Protein AF-A0A7W1ZYL9-F1 (afdb_monomer)

Foldseek 3Di:
DDPVCVVCVVVVHHDDDDALDDPVLVVQCPPPDDPVSNVVSNVVSVVVLLVVLQVLLVDQEAEAEQANDPDDDNPSVVSSCVRNVHHYDYHYPDDPPDDDPD

Secondary structure (DSSP, 8-state):
--TTHHHHHTTT-------SS-HHHHHHHHS---HHHHHHHHHHHHHHHHHHHHHGGG-S-EEEES-SSSSSSSHHHHHIIIII---EEEE--S-TTS----

Radius of gyration: 15.66 Å; Cα contacts (8 Å, |Δi|>4): 80; chains: 1; bounding box: 39×32×37 Å

Sequence (102 aa):
MIQFVEPLAQKGINLEVSPFLESRQFSLLYKNKSLFQKAFGIWKPLLHRFSESFEMRKYDLLLVQREAMFFGPAFFERLFQQIGKTPLILDLDDATYISYVS

Mean predicted aligned error: 6.35 Å

Nearest PDB structures (foldseek):
  6acs-assembly1_A  TM=4.046E-01  e=1.958E-01  Acinetobacter baumannii
  3ura-assembly1_A  TM=5.412E-01  e=2.314E+00  Brevundimonas diminuta
  3urq-assembly1_A  TM=5.340E-01  e=2.032E+00  Brevundimonas diminuta
  3urb-assembly1_A  TM=4.866E-01  e=3.001E+00  Brevundimonas diminuta
  1pta-assembly1_A-2  TM=3.965E-01  e=8.488E+00  Brevundimonas diminuta

Structure (mmCIF, N/CA/C/O backbone):
data_AF-A0A7W1ZYL9-F1
#
_entry.id   AF-A0A7W1ZYL9-F1
#
loop_
_atom_site.group_PDB
_atom_site.id
_atom_site.type_symbol
_atom_site.label_atom_id
_atom_site.label_alt_id
_atom_site.label_comp_id
_atom_site.label_asym_id
_atom_site.label_entity_id
_atom_site.label_seq_id
_atom_site.pdbx_PDB_ins_code
_atom_site.Cartn_x
_atom_site.Cartn_y
_atom_site.Cartn_z
_atom_site.occupancy
_atom_site.B_iso_or_equiv
_atom_site.auth_seq_id
_atom_site.auth_comp_id
_atom_site.auth_asym_id
_atom_site.auth_atom_id
_atom_site.pdbx_PDB_model_num
ATOM 1 N N . MET A 1 1 ? -11.480 -10.258 -11.451 1.00 55.09 1 MET A N 1
ATOM 2 C CA . MET A 1 1 ? -12.127 -9.744 -10.224 1.00 55.09 1 MET A CA 1
ATOM 3 C C . MET A 1 1 ? -11.186 -10.035 -9.065 1.00 55.09 1 MET A C 1
ATOM 5 O O . MET A 1 1 ? -10.505 -11.051 -9.135 1.00 55.09 1 MET A O 1
ATOM 9 N N . ILE A 1 2 ? -11.074 -9.157 -8.069 1.00 79.56 2 ILE A N 1
ATOM 10 C CA . ILE A 1 2 ? -10.169 -9.383 -6.930 1.00 79.56 2 ILE A CA 1
ATOM 11 C C . ILE A 1 2 ? -10.871 -10.292 -5.927 1.00 79.56 2 ILE A C 1
ATOM 13 O O . ILE A 1 2 ? -11.981 -9.986 -5.499 1.00 79.56 2 ILE A O 1
ATOM 17 N N . GLN A 1 3 ? -10.222 -11.403 -5.574 1.00 86.25 3 GLN A N 1
ATOM 18 C CA . GLN A 1 3 ? -10.815 -12.519 -4.828 1.00 86.25 3 GLN A CA 1
ATOM 19 C C . GLN A 1 3 ? -11.463 -12.109 -3.497 1.00 86.25 3 GLN A C 1
ATOM 21 O O . GLN A 1 3 ? -12.448 -12.713 -3.087 1.00 86.25 3 GLN A O 1
ATOM 26 N N . PHE A 1 4 ? -10.938 -11.081 -2.828 1.00 88.50 4 PHE A N 1
ATOM 27 C CA . PHE A 1 4 ? -11.387 -10.678 -1.494 1.00 88.50 4 PHE A CA 1
ATOM 28 C C . PHE A 1 4 ? -12.579 -9.718 -1.471 1.00 88.50 4 PHE A C 1
ATOM 30 O O . PHE A 1 4 ? -13.171 -9.545 -0.411 1.00 88.50 4 PHE A O 1
ATOM 37 N N . VAL A 1 5 ? -12.964 -9.117 -2.602 1.00 91.50 5 VAL A N 1
ATOM 38 C CA . VAL A 1 5 ? -14.003 -8.072 -2.616 1.00 91.50 5 VAL A CA 1
ATOM 39 C C . VAL A 1 5 ? -15.351 -8.621 -2.142 1.00 91.50 5 VAL A C 1
ATOM 41 O O . VAL A 1 5 ? -15.910 -8.111 -1.174 1.00 91.50 5 VAL A O 1
ATOM 44 N N . GLU A 1 6 ? -15.860 -9.685 -2.770 1.00 93.56 6 GLU A N 1
ATOM 45 C CA . GLU A 1 6 ? -17.166 -10.248 -2.396 1.00 93.56 6 GLU A CA 1
ATOM 46 C C . GLU A 1 6 ? -17.176 -10.898 -1.001 1.00 93.56 6 GLU A C 1
ATOM 48 O O . GLU A 1 6 ? -18.077 -10.585 -0.220 1.00 93.56 6 GLU A O 1
ATOM 53 N N . PRO A 1 7 ? -16.196 -11.746 -0.618 1.00 94.75 7 PRO A N 1
ATOM 54 C CA . PRO A 1 7 ? -16.204 -12.377 0.701 1.00 94.75 7 PRO A CA 1
ATOM 55 C C . PRO A 1 7 ? -16.113 -11.386 1.868 1.00 94.75 7 PRO A C 1
ATOM 57 O O . PRO A 1 7 ? -16.659 -11.652 2.939 1.00 94.75 7 PRO A O 1
ATOM 60 N N . LEU A 1 8 ? -15.420 -10.255 1.688 1.00 94.38 8 LEU A N 1
ATOM 61 C CA . LEU A 1 8 ? -15.338 -9.202 2.704 1.00 94.38 8 LEU A CA 1
ATOM 62 C C . LEU A 1 8 ? -16.617 -8.364 2.750 1.00 94.38 8 LEU A C 1
ATOM 64 O O . LEU A 1 8 ? -17.132 -8.114 3.840 1.00 94.38 8 LEU A O 1
ATOM 68 N N . ALA A 1 9 ? -17.189 -8.028 1.592 1.00 95.50 9 ALA A N 1
ATOM 69 C CA . ALA A 1 9 ? -18.461 -7.314 1.524 1.00 95.50 9 ALA A CA 1
ATOM 70 C C . ALA A 1 9 ? -19.599 -8.094 2.208 1.00 95.50 9 ALA A C 1
ATOM 72 O O . ALA A 1 9 ? -20.375 -7.514 2.964 1.00 95.50 9 ALA A O 1
ATOM 73 N N . GLN A 1 10 ? -19.653 -9.423 2.041 1.00 97.00 10 GLN A N 1
ATOM 74 C CA . GLN A 1 10 ? -20.615 -10.295 2.739 1.00 97.00 10 GLN A CA 1
ATOM 75 C C . GLN A 1 10 ? -20.478 -10.256 4.270 1.00 97.00 10 GLN A C 1
ATOM 77 O O . GLN A 1 10 ? -21.426 -10.572 4.986 1.00 97.00 10 GLN A O 1
ATOM 82 N N . LYS A 1 11 ? -19.309 -9.855 4.779 1.00 97.06 11 LYS A N 1
ATOM 83 C CA . LYS A 1 11 ? -19.028 -9.666 6.208 1.00 97.06 11 LYS A CA 1
ATOM 84 C C . LYS A 1 11 ? -19.177 -8.208 6.660 1.00 97.06 11 LYS A C 1
ATOM 86 O O . LYS A 1 11 ? -18.828 -7.896 7.794 1.00 97.06 11 LYS A O 1
ATOM 91 N N . GLY A 1 12 ? -19.672 -7.320 5.795 1.00 97.00 12 GLY A N 1
ATOM 92 C CA . GLY A 1 12 ? -19.821 -5.892 6.084 1.00 97.00 12 GLY A CA 1
ATOM 93 C C . GLY A 1 12 ? -18.510 -5.101 6.047 1.00 97.00 12 GLY A C 1
ATOM 94 O O . GLY A 1 12 ? -18.458 -3.995 6.577 1.00 97.00 12 GLY A O 1
ATOM 95 N N . ILE A 1 13 ? -17.451 -5.652 5.445 1.00 95.94 13 ILE A N 1
ATOM 96 C CA . ILE A 1 13 ? -16.159 -4.978 5.284 1.00 95.94 13 ILE A CA 1
ATOM 97 C C . ILE A 1 13 ? -16.102 -4.357 3.888 1.00 95.94 13 ILE A C 1
ATOM 99 O O . ILE A 1 13 ? -16.149 -5.060 2.877 1.00 95.94 13 ILE A O 1
ATOM 103 N N . ASN A 1 14 ? -15.958 -3.034 3.837 1.00 95.25 14 ASN A N 1
ATOM 104 C CA . ASN A 1 14 ? -15.773 -2.299 2.590 1.00 95.25 14 ASN A CA 1
ATOM 105 C C . ASN A 1 14 ? -14.301 -2.353 2.171 1.00 95.25 14 ASN A C 1
ATOM 107 O O . ASN A 1 14 ? -13.430 -1.900 2.911 1.00 95.25 14 ASN A O 1
ATOM 111 N N . LEU A 1 15 ? -14.028 -2.892 0.982 1.00 94.44 15 LEU A N 1
ATOM 112 C CA . LEU A 1 15 ? -12.680 -2.972 0.425 1.00 94.44 15 LEU A CA 1
ATOM 113 C C . LEU A 1 15 ? -12.531 -1.998 -0.748 1.00 94.44 15 LEU A C 1
ATOM 115 O O . LEU A 1 15 ? -13.151 -2.191 -1.795 1.00 94.44 15 LEU A O 1
ATOM 119 N N . GLU A 1 16 ? -11.664 -0.997 -0.595 1.00 93.94 16 GLU A N 1
ATOM 120 C CA . GLU A 1 16 ? -11.191 -0.164 -1.704 1.00 93.94 16 GLU A CA 1
ATOM 121 C C . GLU A 1 16 ? -9.849 -0.699 -2.212 1.00 93.94 16 GLU A C 1
ATOM 123 O O . GLU A 1 16 ? -8.925 -0.952 -1.440 1.00 93.94 16 GLU A O 1
ATOM 128 N N . V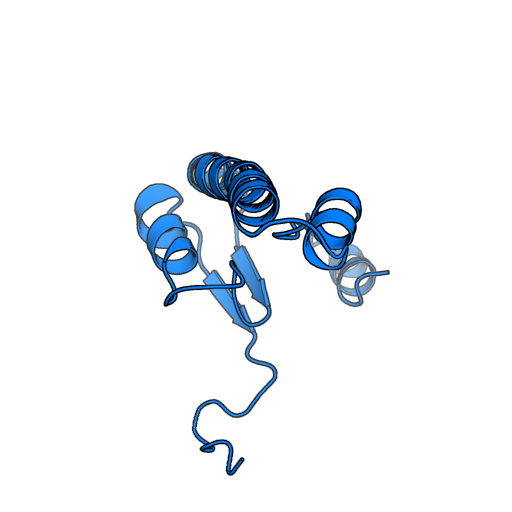AL A 1 17 ? -9.749 -0.905 -3.525 1.00 92.38 17 VAL A N 1
ATOM 129 C CA . VAL A 1 17 ? -8.549 -1.460 -4.153 1.00 92.38 17 VAL A CA 1
ATOM 130 C C . VAL A 1 17 ? -7.768 -0.344 -4.824 1.00 92.38 17 VAL A C 1
ATOM 132 O O . VAL A 1 17 ? -8.267 0.292 -5.750 1.00 92.38 17 VAL A O 1
ATOM 135 N N . SER A 1 18 ? -6.500 -0.212 -4.438 1.00 91.62 18 SER A N 1
ATOM 136 C CA . SER A 1 18 ? -5.563 0.719 -5.062 1.00 91.62 18 SER A CA 1
ATOM 137 C C . SER A 1 18 ? -4.314 0.015 -5.625 1.00 91.62 18 SER A C 1
ATOM 139 O O . SER A 1 18 ? -3.331 -0.215 -4.901 1.00 91.62 18 SER A O 1
ATOM 141 N N . PRO A 1 19 ? -4.315 -0.355 -6.922 1.00 89.62 19 PRO A N 1
ATOM 142 C CA . PRO A 1 19 ? -3.151 -0.951 -7.566 1.00 89.62 19 PRO A CA 1
ATOM 143 C C . PRO A 1 19 ? -2.052 0.093 -7.799 1.00 89.62 19 PRO A C 1
ATOM 145 O O . PRO A 1 19 ? -2.332 1.248 -8.103 1.00 89.62 19 PRO A O 1
ATOM 148 N N . PHE A 1 20 ? -0.783 -0.320 -7.718 1.00 88.19 20 PHE A N 1
ATOM 149 C CA . PHE A 1 20 ? 0.330 0.609 -7.960 1.00 88.19 20 PHE A CA 1
ATOM 150 C C . PHE A 1 20 ? 0.400 1.033 -9.432 1.00 88.19 20 PHE A C 1
ATOM 152 O O . PHE A 1 20 ? 0.630 2.196 -9.736 1.00 88.19 20 PHE A O 1
ATOM 159 N N . LEU A 1 21 ? 0.177 0.096 -10.358 1.00 85.19 21 LEU A N 1
ATOM 160 C CA . LEU A 1 21 ? 0.024 0.397 -11.778 1.00 85.19 21 LEU A CA 1
ATOM 161 C C . LEU A 1 21 ? -1.410 0.129 -12.20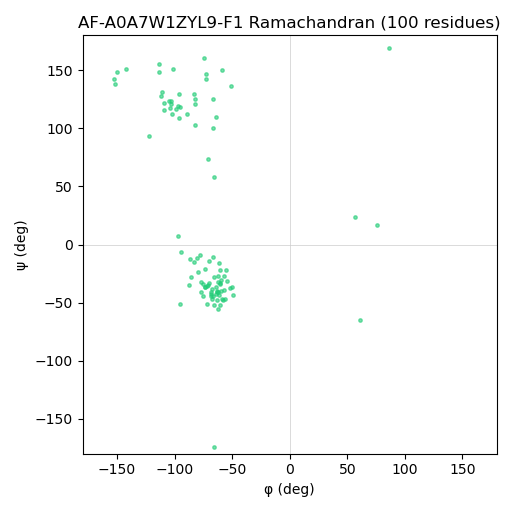7 1.00 85.19 21 LEU A C 1
ATOM 163 O O . LEU A 1 21 ? -1.909 -0.987 -12.075 1.00 85.19 21 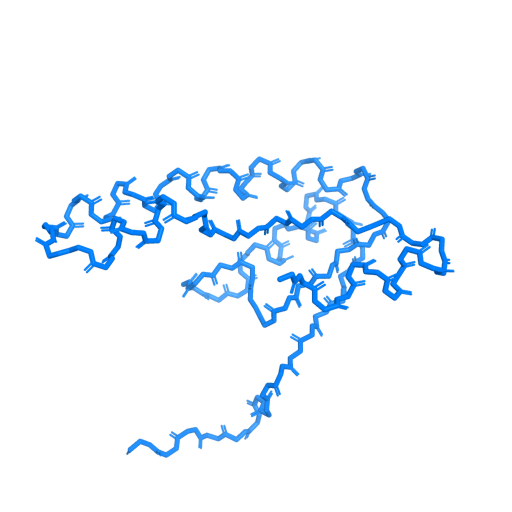LEU A O 1
ATOM 167 N N . GLU A 1 22 ? -2.035 1.113 -12.836 1.00 80.12 22 GLU A N 1
ATOM 168 C CA . GLU A 1 22 ? -3.225 0.878 -13.637 1.00 80.12 22 GLU A CA 1
ATOM 169 C C . GLU A 1 22 ? -2.833 0.198 -14.959 1.00 80.12 22 GLU A C 1
ATOM 171 O O . GLU A 1 22 ? -1.702 0.299 -15.454 1.00 80.12 22 GLU A O 1
ATOM 176 N N . SER A 1 23 ? -3.818 -0.426 -15.605 1.00 76.94 23 SER A N 1
ATOM 177 C CA . SER A 1 23 ? -3.673 -1.111 -16.898 1.00 76.94 23 SER A CA 1
ATOM 178 C C . SER A 1 23 ? -2.977 -0.258 -17.970 1.00 76.94 23 SER A C 1
ATOM 180 O O . SER A 1 23 ? -2.152 -0.756 -18.743 1.00 76.94 23 SER A O 1
ATOM 182 N N . ARG A 1 24 ? -3.241 1.056 -17.991 1.00 75.75 24 ARG A N 1
ATOM 183 C CA . ARG A 1 24 ? -2.592 1.990 -18.918 1.00 75.75 24 ARG A CA 1
ATOM 184 C C . ARG A 1 24 ? -1.096 2.133 -18.631 1.00 75.75 24 ARG A C 1
ATOM 186 O O . ARG A 1 24 ? -0.315 2.098 -19.582 1.00 75.75 24 ARG A O 1
ATOM 193 N N . GLN A 1 25 ? -0.681 2.274 -17.370 1.00 74.50 25 GLN A N 1
ATOM 194 C CA . GLN A 1 25 ? 0.744 2.400 -17.031 1.00 74.50 25 GLN A CA 1
ATOM 195 C C . GLN A 1 25 ? 1.484 1.072 -17.206 1.00 74.50 25 GLN A C 1
ATOM 197 O O . GLN A 1 25 ? 2.599 1.062 -17.727 1.00 74.50 25 GLN A O 1
ATOM 202 N N . PHE A 1 26 ? 0.826 -0.047 -16.902 1.00 75.06 26 PHE A N 1
ATOM 203 C CA . PHE A 1 26 ? 1.350 -1.381 -17.182 1.00 75.06 26 PHE A CA 1
ATOM 204 C C . PHE A 1 26 ? 1.679 -1.556 -18.674 1.00 75.06 26 PHE A C 1
ATOM 206 O O . PHE A 1 26 ? 2.791 -1.937 -19.039 1.00 75.06 26 PHE A O 1
ATOM 213 N N . SER A 1 27 ? 0.767 -1.148 -19.565 1.00 74.94 27 SER A N 1
ATOM 214 C CA . SER A 1 27 ? 0.996 -1.220 -21.017 1.00 74.94 27 SER A CA 1
ATOM 215 C C . SER A 1 27 ? 2.172 -0.359 -21.507 1.00 74.94 27 SER A C 1
ATOM 217 O O . SER A 1 27 ? 2.790 -0.672 -22.525 1.00 74.94 27 SER A O 1
ATOM 219 N N . LEU A 1 28 ? 2.502 0.728 -20.798 1.00 72.56 28 LEU A N 1
ATOM 220 C CA . LEU A 1 28 ? 3.628 1.601 -21.139 1.00 72.56 28 LEU A CA 1
ATOM 221 C C . LEU A 1 28 ? 4.973 0.988 -20.742 1.00 72.56 28 LEU A C 1
ATOM 223 O O . LEU A 1 28 ? 5.956 1.210 -21.448 1.00 72.56 28 LEU A O 1
ATOM 227 N N . LEU A 1 29 ? 5.011 0.203 -19.663 1.00 69.94 29 LEU A N 1
ATOM 228 C CA . LEU A 1 29 ? 6.224 -0.466 -19.188 1.00 69.94 29 LEU A CA 1
ATOM 229 C C . LEU A 1 29 ? 6.628 -1.652 -20.071 1.00 69.94 29 LEU A C 1
ATOM 231 O O . LEU A 1 29 ? 7.819 -1.843 -20.327 1.00 69.94 29 LEU A O 1
ATOM 235 N N . TYR A 1 30 ? 5.642 -2.394 -20.584 1.00 67.81 30 TYR A N 1
ATOM 236 C CA . TYR A 1 30 ? 5.858 -3.568 -21.440 1.00 67.81 30 TYR A CA 1
ATOM 237 C C . TYR A 1 30 ? 6.078 -3.236 -22.922 1.00 67.81 30 TYR A C 1
ATOM 239 O O . TYR A 1 30 ? 6.575 -4.073 -23.674 1.00 67.81 30 TYR A O 1
ATOM 247 N N . LYS A 1 31 ? 5.765 -2.014 -23.374 1.00 70.31 31 LYS A N 1
ATOM 248 C CA . LYS A 1 31 ? 6.125 -1.577 -24.731 1.00 70.31 31 LYS A CA 1
ATOM 249 C C . LYS A 1 31 ? 7.630 -1.316 -24.827 1.00 70.31 31 LYS A C 1
ATOM 251 O O . LYS A 1 31 ? 8.244 -0.778 -23.904 1.00 70.31 31 LYS A O 1
ATOM 256 N N . ASN A 1 32 ? 8.217 -1.665 -25.974 1.00 62.00 32 ASN A N 1
ATOM 257 C CA . ASN A 1 32 ? 9.634 -1.454 -26.277 1.00 62.00 32 ASN A CA 1
ATOM 258 C C . ASN A 1 32 ? 9.923 0.048 -26.492 1.00 62.00 32 ASN A C 1
ATOM 260 O O . ASN A 1 32 ? 10.016 0.538 -27.612 1.00 62.00 32 ASN A O 1
ATOM 264 N N . LYS A 1 33 ? 9.932 0.806 -25.393 1.00 64.81 33 LYS A N 1
ATOM 265 C CA . LYS A 1 33 ? 10.151 2.254 -25.330 1.00 64.81 33 LYS A CA 1
ATOM 266 C C . LYS A 1 33 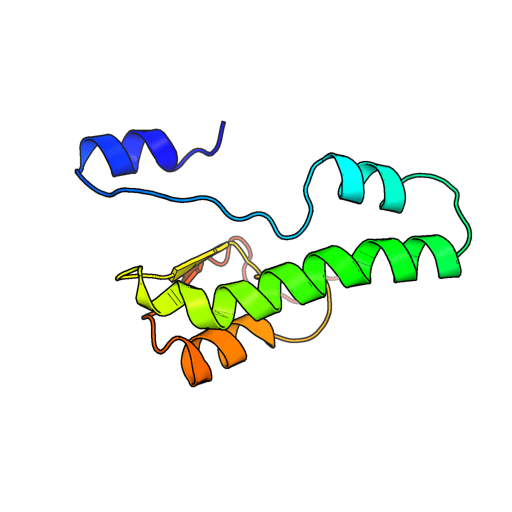? 11.461 2.558 -24.609 1.00 64.81 33 LYS A C 1
ATOM 268 O O . LYS A 1 33 ? 11.917 1.756 -23.792 1.00 64.81 33 LYS A O 1
ATOM 273 N N . SER A 1 34 ? 12.046 3.724 -24.891 1.00 71.50 34 SER A N 1
ATOM 274 C CA . SER A 1 34 ? 13.295 4.152 -24.253 1.00 71.50 34 SER A CA 1
ATOM 275 C C . SER A 1 34 ? 13.156 4.222 -22.726 1.00 71.50 34 SER A C 1
ATOM 277 O O . SER A 1 34 ? 12.076 4.497 -22.194 1.00 71.50 34 SER A O 1
ATOM 279 N N . LEU A 1 35 ? 14.265 3.996 -22.018 1.00 68.88 35 LEU A N 1
ATOM 280 C CA . LEU A 1 35 ? 14.332 4.023 -20.551 1.00 68.88 35 LEU A CA 1
ATOM 281 C C . LEU A 1 35 ? 13.741 5.310 -19.951 1.00 68.88 35 LEU A C 1
ATOM 283 O O . LEU A 1 35 ? 13.029 5.249 -18.953 1.00 68.88 35 LEU A O 1
ATOM 287 N N . PHE A 1 36 ? 13.945 6.457 -20.602 1.00 69.50 36 PHE A N 1
ATOM 288 C CA . PHE A 1 36 ? 13.394 7.745 -20.170 1.00 69.50 36 PHE A CA 1
ATOM 289 C C . PHE A 1 36 ? 11.862 7.780 -20.173 1.00 69.50 36 PHE A C 1
ATOM 291 O O . PHE A 1 36 ? 11.255 8.289 -19.233 1.00 69.50 36 PHE A O 1
ATOM 298 N N . GLN A 1 37 ? 11.218 7.204 -21.192 1.00 69.19 37 GLN A N 1
ATOM 299 C CA . GLN A 1 37 ? 9.753 7.145 -21.253 1.00 69.19 37 GLN A CA 1
ATOM 300 C C . GLN A 1 37 ? 9.180 6.191 -20.198 1.00 69.19 37 GLN A C 1
ATOM 302 O O . GLN A 1 37 ? 8.107 6.450 -19.656 1.00 69.19 37 GLN A O 1
ATOM 307 N N . LYS A 1 38 ? 9.907 5.113 -19.877 1.00 70.19 38 LYS A N 1
ATOM 308 C CA . LYS A 1 38 ? 9.541 4.190 -18.794 1.00 70.19 38 LYS A CA 1
ATOM 309 C C . LYS A 1 38 ? 9.672 4.854 -17.423 1.00 70.19 38 LYS A C 1
ATOM 311 O O . LYS A 1 38 ? 8.743 4.762 -16.628 1.00 70.19 38 LYS A O 1
ATOM 316 N N . ALA A 1 39 ? 10.759 5.592 -17.185 1.00 73.94 39 ALA A N 1
ATOM 317 C CA . ALA A 1 39 ? 10.955 6.355 -15.954 1.00 73.94 39 ALA A CA 1
ATOM 318 C C . ALA A 1 39 ? 9.835 7.388 -15.749 1.00 73.94 39 ALA A C 1
ATOM 320 O O . ALA A 1 39 ? 9.214 7.420 -14.689 1.00 73.94 39 ALA A O 1
ATOM 321 N N . PHE A 1 40 ? 9.493 8.162 -16.788 1.00 76.06 40 PHE A N 1
ATOM 322 C CA . PHE A 1 40 ? 8.370 9.111 -16.743 1.00 76.06 40 PHE A CA 1
ATOM 323 C C . PHE A 1 40 ? 7.016 8.437 -16.475 1.00 76.06 40 PHE A C 1
ATOM 325 O O . PHE A 1 40 ? 6.166 8.998 -15.787 1.00 76.06 40 PHE A O 1
ATOM 332 N N . GLY A 1 41 ? 6.831 7.210 -16.969 1.00 77.94 41 GLY A N 1
ATOM 333 C CA . GLY A 1 41 ? 5.636 6.408 -16.714 1.00 77.94 41 GLY A CA 1
ATOM 334 C C . GLY A 1 41 ? 5.461 5.980 -15.254 1.00 77.94 41 GLY A C 1
ATOM 335 O O . GLY A 1 41 ? 4.322 5.814 -14.826 1.00 77.94 41 GLY A O 1
ATOM 336 N N . ILE A 1 42 ? 6.552 5.838 -14.492 1.00 82.38 42 ILE A N 1
ATOM 337 C CA . ILE A 1 42 ? 6.541 5.421 -13.076 1.00 82.38 42 ILE A CA 1
ATOM 338 C C . ILE A 1 42 ? 6.326 6.614 -12.132 1.00 82.38 42 ILE A C 1
ATOM 340 O O . ILE A 1 42 ? 5.726 6.454 -11.071 1.00 82.38 42 ILE A O 1
ATOM 344 N N . TRP A 1 43 ? 6.737 7.823 -12.526 1.00 84.69 43 TRP A N 1
ATOM 345 C CA . TRP A 1 43 ? 6.574 9.023 -11.695 1.00 84.69 43 TRP A CA 1
ATOM 346 C C . TRP A 1 43 ? 5.118 9.301 -11.308 1.00 84.69 43 TRP A C 1
ATOM 348 O O . TRP A 1 43 ? 4.848 9.665 -10.167 1.00 84.69 43 TRP A O 1
ATOM 358 N N . LYS A 1 44 ? 4.163 9.091 -12.220 1.00 85.81 44 LYS A N 1
ATOM 359 C CA . LYS A 1 44 ? 2.740 9.313 -11.926 1.00 85.81 44 LYS A CA 1
ATOM 360 C C . LYS A 1 44 ? 2.193 8.336 -10.858 1.00 85.81 44 LYS A C 1
ATOM 362 O O . LYS A 1 44 ? 1.644 8.827 -9.875 1.00 85.81 44 LYS A O 1
ATOM 367 N N . PRO A 1 45 ? 2.369 7.005 -10.990 1.00 88.19 45 PRO A N 1
ATOM 368 C CA . PRO A 1 45 ? 2.107 6.034 -9.923 1.00 88.19 45 PRO A CA 1
ATOM 369 C C . PRO A 1 45 ? 2.725 6.384 -8.569 1.00 88.19 45 PRO A C 1
ATOM 371 O O . PRO A 1 45 ? 2.062 6.282 -7.541 1.00 88.19 45 PRO A O 1
ATOM 374 N N . LEU A 1 46 ? 3.982 6.839 -8.563 1.00 89.31 46 LEU A N 1
ATOM 375 C CA . LEU A 1 46 ? 4.677 7.222 -7.333 1.00 89.31 46 LEU A CA 1
ATOM 376 C C . LEU A 1 46 ? 4.009 8.403 -6.634 1.00 89.31 46 LEU A C 1
ATOM 378 O O . LEU A 1 46 ? 3.777 8.351 -5.429 1.00 89.31 46 LEU A O 1
ATOM 382 N N . LEU A 1 47 ? 3.690 9.455 -7.389 1.00 90.44 47 LEU A N 1
ATOM 383 C CA . LEU A 1 47 ? 3.018 10.635 -6.849 1.00 90.44 47 LEU A CA 1
ATOM 384 C C . LEU A 1 47 ? 1.623 10.292 -6.322 1.00 90.44 47 LEU A C 1
ATOM 386 O O . LEU A 1 47 ? 1.252 10.764 -5.252 1.00 90.44 47 LEU A O 1
ATOM 390 N N . HIS A 1 48 ? 0.886 9.434 -7.032 1.00 90.50 48 HIS A N 1
ATOM 391 C CA . HIS A 1 48 ? -0.407 8.936 -6.568 1.00 90.50 48 HIS A CA 1
ATOM 392 C C . HIS A 1 48 ? -0.275 8.180 -5.239 1.00 90.50 48 HIS A C 1
ATOM 394 O O . HIS A 1 48 ? -0.926 8.530 -4.257 1.00 90.50 48 HIS A O 1
ATOM 400 N N . ARG A 1 49 ? 0.639 7.206 -5.164 1.00 91.25 49 ARG A N 1
ATOM 401 C CA . ARG A 1 49 ? 0.885 6.418 -3.948 1.00 91.25 49 ARG A CA 1
ATOM 402 C C . ARG A 1 49 ? 1.327 7.296 -2.769 1.00 91.25 49 ARG A C 1
ATOM 404 O O . ARG A 1 49 ? 0.955 7.039 -1.627 1.00 91.25 49 ARG A O 1
ATOM 411 N N . PHE A 1 50 ? 2.072 8.367 -3.045 1.00 90.81 50 PHE A N 1
ATOM 412 C CA . PHE A 1 50 ? 2.443 9.365 -2.044 1.00 90.81 50 PHE A CA 1
ATOM 413 C C . PHE A 1 50 ? 1.244 10.191 -1.558 1.00 90.81 50 PHE A C 1
ATOM 415 O O . PHE A 1 50 ? 1.111 10.411 -0.357 1.00 90.81 50 PHE A O 1
ATOM 422 N N . SER A 1 51 ? 0.342 10.625 -2.449 1.00 91.62 51 SER A N 1
ATOM 423 C CA . SER A 1 51 ? -0.887 11.315 -2.024 1.00 91.62 51 SER A CA 1
ATOM 424 C C . SER A 1 51 ? -1.798 10.416 -1.190 1.00 91.62 51 SER A C 1
ATOM 426 O O . SER A 1 51 ? -2.361 10.870 -0.194 1.00 91.62 51 SER A O 1
ATOM 428 N N . GLU A 1 52 ? -1.862 9.123 -1.516 1.00 91.38 52 GLU A N 1
ATOM 429 C CA . GLU A 1 52 ? -2.634 8.156 -0.736 1.00 91.38 52 GLU A CA 1
ATOM 430 C C . GLU A 1 52 ? -2.154 8.070 0.708 1.00 91.38 52 GLU A C 1
ATOM 432 O O . GLU A 1 52 ? -2.978 7.882 1.597 1.00 91.38 52 GLU A O 1
ATOM 437 N N . SER A 1 53 ? -0.861 8.293 0.980 1.00 89.25 53 SER A N 1
ATOM 438 C CA . SER A 1 53 ? -0.334 8.298 2.350 1.00 89.25 53 SER A CA 1
ATOM 439 C C . SER A 1 53 ? -1.032 9.301 3.271 1.00 89.25 53 SER A C 1
ATOM 441 O O . SER A 1 53 ? -1.084 9.077 4.480 1.00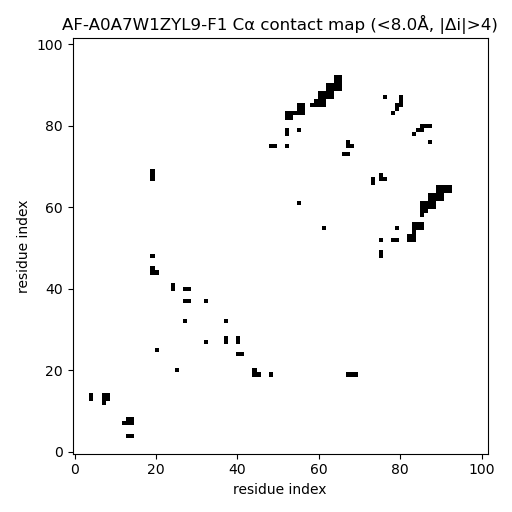 89.25 53 SER A O 1
ATOM 443 N N . PHE A 1 54 ? -1.589 10.381 2.719 1.00 89.81 54 PHE A N 1
ATOM 444 C CA . PHE A 1 54 ? -2.371 11.361 3.472 1.00 89.81 54 PHE A CA 1
ATOM 445 C C . PHE A 1 54 ? -3.849 10.975 3.564 1.00 89.81 54 PHE A C 1
ATOM 447 O O . PHE A 1 54 ? -4.475 11.197 4.600 1.00 89.81 54 PHE A O 1
ATOM 454 N N . GLU A 1 55 ? -4.396 10.357 2.517 1.00 89.56 55 GLU A N 1
ATOM 455 C CA . GLU A 1 55 ? -5.782 9.883 2.495 1.00 89.56 55 GLU A CA 1
ATOM 456 C C . GLU A 1 55 ? -6.008 8.627 3.340 1.00 89.56 55 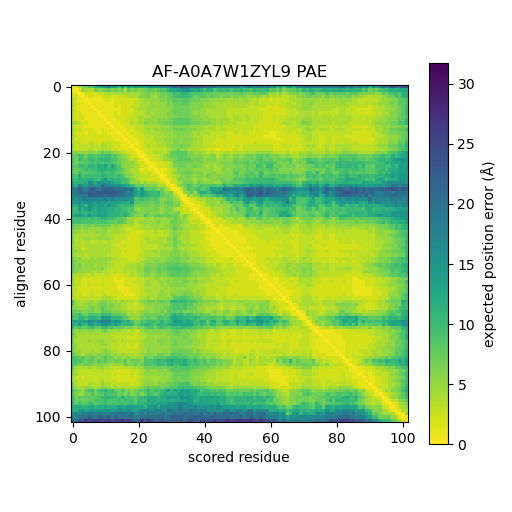GLU A C 1
ATOM 458 O O . GLU A 1 55 ? -7.135 8.388 3.762 1.00 89.56 55 GLU A O 1
ATOM 463 N N . MET A 1 56 ? -4.961 7.850 3.643 1.00 87.88 56 MET A N 1
ATOM 464 C CA . MET A 1 56 ? -5.068 6.572 4.363 1.00 87.88 56 MET A CA 1
ATOM 465 C C . MET A 1 56 ? -5.768 6.659 5.721 1.00 87.88 56 MET A C 1
ATOM 467 O O . MET A 1 56 ? -6.324 5.672 6.196 1.00 87.88 56 MET A O 1
ATOM 471 N N . ARG A 1 57 ? -5.795 7.853 6.318 1.00 87.56 57 ARG A N 1
ATOM 472 C CA . ARG A 1 57 ? -6.505 8.152 7.569 1.00 87.56 57 ARG A CA 1
ATOM 473 C C . ARG A 1 57 ? -8.018 7.942 7.480 1.00 87.56 57 ARG A C 1
ATOM 475 O O . ARG A 1 57 ? -8.668 7.896 8.517 1.00 87.56 57 ARG A O 1
ATOM 482 N N . LYS A 1 58 ? -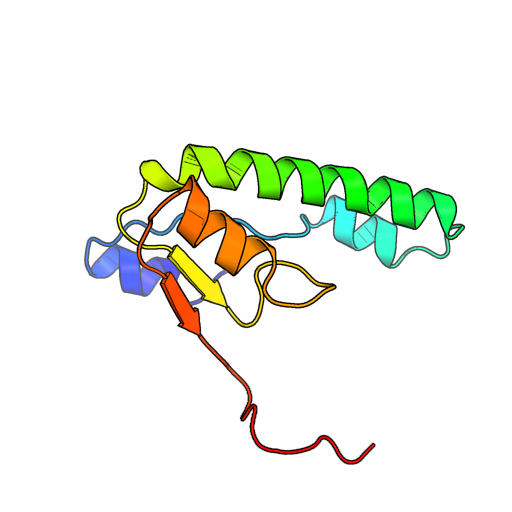8.576 7.850 6.267 1.00 92.44 58 LYS A N 1
ATOM 483 C CA . LYS A 1 58 ? -9.994 7.549 6.026 1.00 92.44 58 LYS A CA 1
ATOM 484 C C . LYS A 1 58 ? -10.339 6.063 6.185 1.00 92.44 58 LYS A C 1
ATOM 486 O O . LYS A 1 58 ? -11.517 5.727 6.159 1.00 92.44 58 LYS A O 1
ATOM 491 N N . TYR A 1 59 ? -9.336 5.197 6.335 1.00 94.38 59 TYR A N 1
ATOM 492 C CA . TYR A 1 59 ? -9.513 3.756 6.494 1.00 94.38 59 TYR A CA 1
ATOM 493 C C . TYR A 1 59 ? -9.072 3.290 7.878 1.00 94.38 59 TYR A C 1
ATOM 495 O O . TYR A 1 59 ? -8.104 3.802 8.439 1.00 94.38 59 TYR A O 1
ATOM 503 N N . ASP A 1 60 ? -9.732 2.246 8.374 1.00 94.94 60 ASP A N 1
ATOM 504 C CA . ASP A 1 60 ? -9.391 1.601 9.646 1.00 94.94 60 ASP A CA 1
ATOM 505 C C . ASP A 1 60 ? -8.193 0.646 9.525 1.00 94.94 60 ASP A C 1
ATOM 507 O O . ASP A 1 60 ? -7.528 0.337 10.514 1.00 94.94 60 ASP A O 1
ATOM 511 N N . LEU A 1 61 ? -7.929 0.149 8.313 1.00 94.81 61 LEU A N 1
ATOM 512 C CA . LEU A 1 61 ? -6.956 -0.903 8.051 1.00 94.81 61 LEU A CA 1
ATOM 513 C C . LEU A 1 61 ? -6.386 -0.783 6.638 1.00 94.81 61 LEU A C 1
ATOM 515 O O . LEU A 1 61 ? -7.122 -0.579 5.674 1.00 94.81 61 LEU A O 1
ATOM 519 N N . LEU A 1 62 ? -5.078 -0.978 6.515 1.00 94.31 62 LEU A N 1
ATOM 520 C CA . LEU A 1 62 ? -4.385 -1.131 5.247 1.00 94.31 62 LEU A CA 1
ATOM 521 C C . LEU A 1 62 ? -4.024 -2.605 5.038 1.00 94.31 62 LEU A C 1
ATOM 523 O O . LEU A 1 62 ? -3.309 -3.186 5.849 1.00 94.31 62 LEU A O 1
ATOM 527 N N . LEU A 1 63 ? -4.468 -3.189 3.927 1.00 93.69 63 LEU A N 1
ATOM 528 C CA . LEU A 1 63 ? -4.038 -4.512 3.476 1.00 93.69 63 LEU A CA 1
ATOM 529 C C . LEU A 1 63 ? -3.060 -4.354 2.307 1.00 93.69 63 LEU A C 1
ATOM 531 O O . LEU A 1 63 ? -3.439 -3.837 1.257 1.00 93.69 63 LEU A O 1
ATOM 535 N N . VAL A 1 64 ? -1.817 -4.806 2.477 1.00 91.88 64 VAL A N 1
ATOM 536 C CA . VAL A 1 64 ? -0.810 -4.837 1.405 1.00 91.88 64 VAL A CA 1
ATOM 537 C C . VAL A 1 64 ? -0.558 -6.281 1.006 1.00 91.88 64 VAL A C 1
ATOM 539 O O . VAL A 1 64 ? -0.152 -7.089 1.836 1.00 91.88 64 VAL A O 1
ATOM 542 N N . GLN A 1 65 ? -0.779 -6.585 -0.272 1.00 88.81 65 GLN A N 1
ATOM 543 C CA . GLN A 1 65 ? -0.420 -7.868 -0.868 1.00 88.81 65 GLN A CA 1
ATOM 544 C C . GLN A 1 65 ? 1.004 -7.788 -1.394 1.00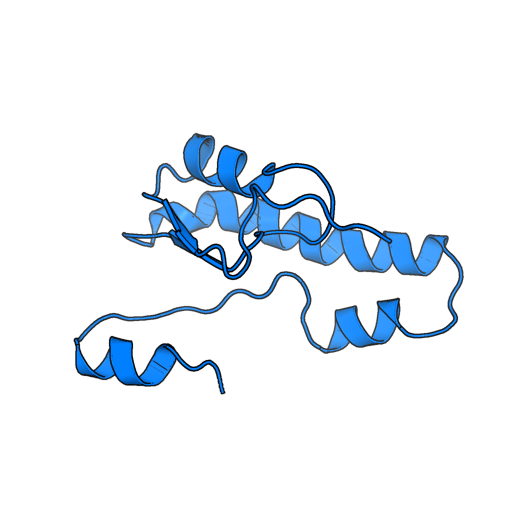 88.81 65 GLN A C 1
ATOM 546 O O . GLN A 1 65 ? 1.266 -7.057 -2.350 1.00 88.81 65 GLN A O 1
ATOM 551 N N . ARG A 1 66 ? 1.897 -8.543 -0.757 1.00 86.19 66 ARG A N 1
ATOM 552 C CA . ARG A 1 66 ? 3.335 -8.634 -1.007 1.00 86.19 66 ARG A CA 1
ATOM 553 C C . ARG A 1 66 ? 4.091 -7.319 -0.817 1.00 86.19 66 ARG A C 1
ATOM 555 O O . ARG A 1 66 ? 4.921 -7.228 0.081 1.00 86.19 66 ARG A O 1
ATOM 562 N N . GLU A 1 67 ? 3.806 -6.309 -1.639 1.00 87.44 67 GLU A N 1
ATOM 563 C CA . GLU A 1 67 ? 4.501 -5.018 -1.693 1.00 87.44 67 GLU A CA 1
ATOM 564 C C . GLU A 1 67 ? 3.567 -3.905 -2.217 1.00 87.44 67 GLU A C 1
ATOM 566 O O . GLU A 1 67 ? 2.783 -4.101 -3.148 1.00 87.44 67 GLU A O 1
ATOM 571 N N . ALA A 1 68 ? 3.668 -2.690 -1.669 1.00 86.75 68 ALA A N 1
ATOM 572 C CA . ALA A 1 68 ? 2.885 -1.524 -2.103 1.00 86.75 68 ALA A CA 1
ATOM 573 C C . ALA A 1 68 ? 3.444 -0.832 -3.368 1.00 86.75 68 ALA A C 1
ATOM 575 O O . ALA A 1 68 ? 2.778 0.031 -3.963 1.00 86.75 68 ALA A O 1
ATOM 576 N N . MET A 1 69 ? 4.663 -1.198 -3.775 1.00 86.25 69 MET A N 1
ATOM 577 C CA . MET A 1 69 ? 5.399 -0.677 -4.929 1.00 86.25 69 MET A CA 1
ATOM 578 C C . MET A 1 69 ? 6.322 -1.760 -5.510 1.00 86.25 69 MET A C 1
ATOM 580 O O . MET A 1 69 ? 6.871 -2.560 -4.772 1.00 86.25 69 MET A O 1
ATOM 584 N N . PHE A 1 70 ? 6.550 -1.736 -6.830 1.00 75.69 70 PHE A N 1
ATOM 585 C CA . PHE A 1 70 ? 7.391 -2.722 -7.535 1.00 75.69 70 PHE A CA 1
ATOM 586 C C . PHE A 1 70 ? 8.900 -2.649 -7.268 1.00 75.69 70 PHE A C 1
ATOM 588 O O . PHE A 1 70 ? 9.633 -3.536 -7.699 1.00 75.69 70 PHE A O 1
ATOM 595 N N . PHE A 1 71 ? 9.396 -1.563 -6.675 1.00 72.75 71 PHE A N 1
ATOM 596 C CA . PHE A 1 71 ? 10.829 -1.336 -6.514 1.00 72.75 71 PHE A CA 1
ATOM 597 C C . PHE A 1 71 ? 11.134 -0.687 -5.173 1.00 72.75 71 PHE A C 1
ATOM 599 O O . PHE A 1 71 ? 10.371 0.139 -4.676 1.00 72.75 71 PHE A O 1
ATOM 606 N N . GLY A 1 72 ? 12.329 -0.981 -4.671 1.00 68.38 72 GLY A N 1
ATOM 607 C CA . GLY A 1 72 ? 12.803 -0.478 -3.393 1.00 68.38 72 GLY A CA 1
ATOM 608 C C . GLY A 1 72 ? 12.370 -1.364 -2.223 1.00 68.38 72 GLY A C 1
ATOM 609 O O . GLY A 1 72 ? 11.577 -2.283 -2.394 1.00 68.38 72 GLY A O 1
ATOM 610 N N . PRO A 1 73 ? 12.930 -1.118 -1.028 1.00 77.06 73 PRO A N 1
ATOM 611 C CA . PRO A 1 73 ? 12.479 -1.769 0.200 1.00 77.06 73 PRO A CA 1
ATOM 612 C C . PRO A 1 73 ? 11.045 -1.322 0.543 1.00 77.06 73 PRO A C 1
ATOM 614 O O . PRO A 1 73 ? 10.449 -0.554 -0.207 1.00 77.06 73 PRO A O 1
ATOM 617 N N . ALA A 1 74 ? 10.522 -1.725 1.706 1.00 84.19 74 ALA A N 1
ATOM 618 C CA . ALA A 1 74 ? 9.183 -1.376 2.204 1.00 84.19 74 ALA A CA 1
ATOM 619 C C . ALA A 1 74 ? 8.999 0.137 2.514 1.00 84.19 74 ALA A C 1
ATOM 621 O O . ALA A 1 74 ? 8.787 0.551 3.657 1.00 84.19 74 ALA A O 1
ATOM 622 N N . PHE A 1 75 ? 9.204 1.002 1.518 1.00 89.31 75 PHE A N 1
ATOM 623 C CA . PHE A 1 75 ? 9.234 2.454 1.639 1.00 89.31 75 PHE A CA 1
ATOM 624 C C . PHE A 1 75 ? 7.835 3.005 1.886 1.00 89.31 75 PHE A C 1
ATOM 626 O O . PHE A 1 75 ? 7.639 3.759 2.839 1.00 89.31 75 PHE A O 1
ATOM 633 N N . PHE A 1 76 ? 6.865 2.617 1.057 1.00 88.88 76 PHE A N 1
ATOM 634 C CA . PHE A 1 76 ? 5.501 3.119 1.179 1.00 88.88 76 PHE A CA 1
ATOM 635 C C . PHE A 1 76 ? 4.802 2.551 2.406 1.00 88.88 76 PHE A C 1
ATOM 637 O O . PHE A 1 76 ? 4.104 3.287 3.083 1.00 88.88 76 PHE A O 1
ATOM 644 N N . GLU A 1 77 ? 5.067 1.306 2.780 1.00 90.50 77 GLU A N 1
ATOM 645 C CA . GLU A 1 77 ? 4.584 0.695 4.016 1.00 90.50 77 GLU A CA 1
ATOM 646 C C . GLU A 1 77 ? 5.042 1.511 5.228 1.00 90.50 77 GLU A C 1
ATOM 648 O O . GLU A 1 77 ? 4.233 1.880 6.080 1.00 90.50 77 GLU A O 1
ATOM 653 N N . ARG A 1 78 ? 6.332 1.874 5.278 1.00 89.56 78 ARG A N 1
ATOM 654 C CA . ARG A 1 78 ? 6.864 2.751 6.332 1.00 89.56 78 ARG A CA 1
ATOM 655 C C . ARG A 1 78 ? 6.239 4.140 6.274 1.00 89.56 78 ARG A C 1
ATOM 657 O O . ARG A 1 78 ? 5.874 4.674 7.318 1.00 89.56 78 ARG A O 1
ATOM 664 N N . LEU A 1 79 ? 6.078 4.707 5.079 1.00 89.62 79 LEU A N 1
ATOM 665 C CA . LEU A 1 79 ? 5.462 6.018 4.884 1.00 89.62 79 LEU A CA 1
ATOM 666 C C . LEU A 1 79 ? 4.004 6.042 5.366 1.00 89.62 79 LEU A C 1
ATOM 668 O O . LEU A 1 79 ? 3.601 6.969 6.065 1.00 89.62 79 LEU A O 1
ATOM 672 N N . PHE A 1 80 ? 3.229 5.004 5.057 1.00 90.50 80 PHE A N 1
ATOM 673 C CA . PHE A 1 80 ? 1.846 4.839 5.498 1.00 90.50 80 PHE A CA 1
ATOM 674 C C . PHE A 1 80 ? 1.745 4.730 7.013 1.00 90.50 80 PHE A C 1
ATOM 676 O O . PHE A 1 80 ? 0.891 5.380 7.614 1.00 90.50 80 PHE A O 1
ATOM 683 N N . GLN A 1 81 ? 2.664 4.005 7.650 1.00 90.00 81 GLN A N 1
ATOM 684 C CA . GLN A 1 81 ? 2.713 3.935 9.109 1.00 90.00 81 GLN A CA 1
ATOM 685 C C . GLN A 1 81 ? 3.098 5.267 9.757 1.00 90.00 81 GLN A C 1
ATOM 687 O O . GLN A 1 81 ? 2.546 5.644 10.789 1.00 90.00 81 GLN A O 1
ATOM 692 N N . GLN A 1 82 ? 4.019 6.014 9.147 1.00 89.62 82 GLN A N 1
ATOM 693 C CA . GLN A 1 82 ? 4.485 7.290 9.689 1.00 89.62 82 GLN A CA 1
ATOM 694 C C . GLN A 1 82 ? 3.468 8.427 9.498 1.00 89.62 82 GLN A C 1
ATOM 696 O O . GLN A 1 82 ? 3.229 9.200 10.429 1.00 89.62 82 GLN A O 1
ATOM 701 N N . ILE A 1 83 ? 2.872 8.540 8.306 1.00 88.00 83 ILE A N 1
ATOM 702 C CA . ILE A 1 83 ? 1.984 9.649 7.923 1.00 88.00 83 ILE A CA 1
ATOM 703 C C . ILE A 1 83 ? 0.515 9.294 8.143 1.00 88.00 83 ILE A C 1
ATOM 705 O O . ILE A 1 83 ? -0.215 10.067 8.771 1.00 88.00 83 ILE A O 1
ATOM 709 N N . GLY A 1 84 ? 0.081 8.147 7.625 1.00 82.25 84 GLY A N 1
ATOM 710 C CA . GLY A 1 84 ? -1.302 7.678 7.706 1.00 82.25 84 GLY A CA 1
ATOM 711 C C . GLY A 1 84 ? -1.668 7.181 9.103 1.00 82.25 84 GLY A C 1
ATOM 712 O O . GLY A 1 84 ? -2.764 7.461 9.576 1.00 82.25 84 GLY A O 1
ATOM 713 N N . LYS A 1 85 ? -0.719 6.529 9.795 1.00 86.25 85 LYS A N 1
ATOM 714 C CA . LYS A 1 85 ? -0.910 5.858 11.099 1.00 86.25 85 LYS A CA 1
ATOM 715 C C . LYS A 1 85 ? -2.015 4.792 11.088 1.00 86.25 85 LYS A C 1
ATOM 717 O O . LYS A 1 85 ? -2.575 4.466 12.131 1.00 86.25 85 LYS A O 1
ATOM 722 N N . THR A 1 86 ? -2.322 4.259 9.913 1.00 90.50 86 THR A N 1
ATOM 723 C CA . THR A 1 86 ? -3.320 3.207 9.725 1.00 90.50 86 THR A CA 1
ATOM 724 C C . THR A 1 86 ? -2.678 1.847 10.014 1.00 90.50 86 THR A C 1
ATOM 726 O O . THR A 1 86 ? -1.619 1.562 9.447 1.00 90.50 86 THR A O 1
ATOM 729 N N . PRO A 1 87 ? -3.277 0.987 10.859 1.00 93.25 87 PRO A N 1
ATOM 730 C CA . PRO A 1 87 ? -2.809 -0.383 11.060 1.00 93.25 87 PRO A CA 1
ATOM 731 C C . PRO A 1 87 ? -2.617 -1.123 9.727 1.00 93.25 87 PRO A C 1
ATOM 733 O O . PRO A 1 87 ? -3.456 -1.018 8.835 1.00 93.25 87 PRO A O 1
ATOM 736 N N . LEU A 1 88 ? -1.513 -1.860 9.583 1.00 92.88 88 LEU A N 1
ATOM 737 C CA . LEU A 1 88 ? -1.167 -2.600 8.363 1.00 92.88 88 LEU A CA 1
ATOM 738 C C . LEU A 1 88 ? -1.255 -4.105 8.603 1.00 92.88 88 LEU A C 1
ATOM 740 O O . LEU A 1 88 ? -0.643 -4.623 9.536 1.00 92.88 88 LEU A O 1
ATOM 744 N N . ILE A 1 89 ? -1.935 -4.799 7.695 1.00 93.38 89 ILE A N 1
ATOM 745 C CA . ILE A 1 89 ? -1.789 -6.234 7.470 1.00 93.38 89 ILE A CA 1
ATOM 746 C C . ILE A 1 89 ? -0.954 -6.412 6.209 1.00 93.38 89 ILE A C 1
ATOM 748 O O . ILE A 1 89 ? -1.325 -5.941 5.132 1.00 93.38 89 ILE A O 1
ATOM 752 N N . LEU A 1 90 ? 0.181 -7.086 6.363 1.00 90.75 90 LEU A N 1
ATOM 753 C CA . LEU A 1 90 ? 1.028 -7.491 5.253 1.00 90.75 90 LEU A CA 1
ATOM 754 C C . LEU A 1 90 ? 0.736 -8.957 4.935 1.00 90.75 90 LEU A C 1
ATOM 756 O O . LEU A 1 90 ? 0.958 -9.827 5.775 1.00 90.75 90 LEU A O 1
ATOM 760 N N . ASP A 1 91 ? 0.227 -9.202 3.736 1.00 90.12 91 ASP A N 1
ATOM 761 C CA . ASP A 1 91 ? -0.033 -10.533 3.202 1.00 90.12 9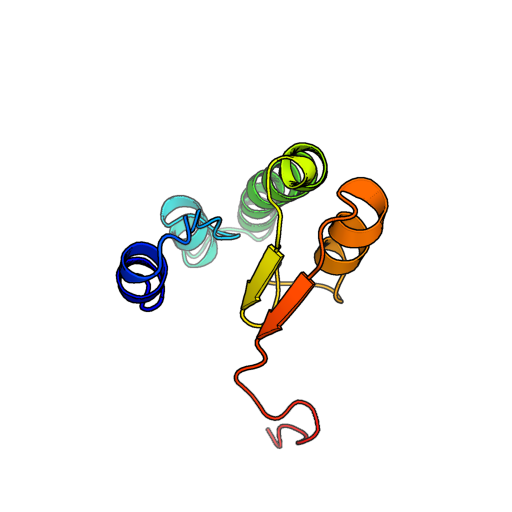1 ASP A CA 1
ATOM 762 C C . ASP A 1 91 ? 1.159 -10.957 2.339 1.00 90.12 91 ASP A C 1
ATOM 764 O O . ASP A 1 91 ? 1.409 -10.366 1.288 1.00 90.12 91 ASP A O 1
ATOM 768 N N . LEU A 1 92 ? 1.939 -11.921 2.827 1.00 86.38 92 LEU A N 1
ATOM 769 C CA . LEU A 1 92 ? 3.095 -12.479 2.128 1.00 86.38 92 LEU A CA 1
ATOM 770 C C . LEU A 1 92 ? 2.681 -13.827 1.538 1.00 86.38 92 LEU A C 1
ATOM 772 O O . LEU A 1 92 ? 2.412 -14.772 2.277 1.00 86.38 92 LEU A O 1
ATOM 776 N N . ASP A 1 93 ? 2.622 -13.892 0.213 1.00 81.81 93 ASP A N 1
ATOM 777 C CA . ASP A 1 93 ? 2.242 -15.081 -0.550 1.00 81.81 93 ASP A CA 1
ATOM 778 C C . ASP A 1 93 ? 3.361 -16.132 -0.594 1.00 81.81 93 ASP A C 1
ATOM 780 O O . ASP A 1 93 ? 3.090 -17.332 -0.536 1.00 81.81 93 ASP A O 1
ATOM 784 N N . ASP A 1 94 ? 4.614 -15.678 -0.627 1.00 81.69 94 ASP A N 1
ATOM 785 C CA . ASP A 1 94 ? 5.801 -16.528 -0.657 1.00 81.69 94 ASP A CA 1
ATOM 786 C C . ASP A 1 94 ? 6.501 -16.647 0.705 1.00 81.69 94 ASP A C 1
ATOM 788 O O . ASP A 1 94 ? 6.538 -15.731 1.533 1.00 81.69 94 ASP A O 1
ATOM 792 N N . ALA A 1 95 ? 7.165 -17.787 0.907 1.00 82.25 95 ALA A N 1
ATOM 793 C CA . ALA A 1 95 ? 8.067 -17.990 2.031 1.00 82.25 95 ALA A CA 1
ATOM 794 C C . ALA A 1 95 ? 9.301 -17.077 1.908 1.00 82.25 95 ALA A C 1
ATOM 796 O O . ALA A 1 95 ? 10.267 -17.396 1.219 1.00 82.25 95 ALA A O 1
ATOM 797 N N . THR A 1 96 ? 9.305 -15.962 2.640 1.00 78.56 96 THR A N 1
ATOM 798 C CA . THR A 1 96 ? 10.387 -14.955 2.610 1.00 78.56 96 THR A CA 1
ATOM 799 C C . THR A 1 96 ? 11.733 -15.437 3.160 1.00 78.56 96 THR A C 1
ATOM 801 O O . THR A 1 96 ? 12.742 -14.754 3.007 1.00 78.56 96 THR A O 1
ATOM 804 N N . TYR A 1 97 ? 11.767 -16.607 3.802 1.00 80.69 97 TYR A N 1
ATOM 805 C CA . TYR A 1 97 ? 12.969 -17.211 4.381 1.00 80.69 97 TYR A CA 1
ATOM 806 C C . TYR A 1 97 ? 13.672 -18.205 3.445 1.00 80.69 97 TYR A C 1
ATOM 808 O O . TYR A 1 97 ? 14.743 -18.707 3.789 1.00 80.69 97 TYR A O 1
ATOM 816 N N . ILE A 1 98 ? 13.087 -18.519 2.285 1.00 82.88 98 ILE A N 1
ATOM 817 C CA . ILE A 1 98 ? 13.688 -19.427 1.307 1.00 82.88 98 ILE A CA 1
ATOM 818 C C . ILE A 1 98 ? 14.443 -18.590 0.277 1.00 82.88 98 ILE A C 1
ATOM 820 O O . ILE A 1 98 ? 13.856 -17.781 -0.439 1.00 82.88 98 ILE A O 1
ATOM 824 N N . SER A 1 99 ? 15.756 -18.793 0.183 1.00 78.38 99 SER A N 1
ATOM 825 C CA . SER A 1 99 ? 16.555 -18.181 -0.877 1.00 78.38 99 SER A CA 1
ATOM 826 C C . SER A 1 99 ? 16.155 -18.762 -2.230 1.00 78.38 99 SER A C 1
ATOM 828 O O . SER A 1 99 ? 16.223 -19.976 -2.432 1.00 78.38 99 SER A O 1
ATOM 830 N N . TYR A 1 100 ? 15.794 -17.896 -3.175 1.00 71.38 100 TYR A N 1
ATOM 831 C CA . TYR A 1 100 ? 15.613 -18.289 -4.567 1.00 71.38 100 TYR A CA 1
ATOM 832 C C . TYR A 1 100 ? 16.955 -18.751 -5.141 1.00 71.38 100 TYR A C 1
ATOM 834 O O . TYR A 1 100 ? 17.872 -17.953 -5.336 1.00 71.38 100 TYR A O 1
ATOM 842 N N . VAL A 1 101 ? 17.076 -20.051 -5.401 1.00 71.62 101 VAL A N 1
ATOM 843 C CA . VAL A 1 101 ? 18.202 -20.611 -6.151 1.00 71.62 101 VAL A CA 1
ATOM 844 C C . VAL A 1 101 ? 17.868 -20.405 -7.627 1.00 71.62 101 VAL A C 1
ATOM 846 O O . VAL A 1 101 ? 16.969 -21.061 -8.149 1.00 71.62 101 VAL A O 1
ATOM 849 N N . SER A 1 102 ? 18.498 -19.405 -8.247 1.00 58.81 102 SER A N 1
ATOM 850 C CA . SER A 1 102 ? 18.385 -19.124 -9.688 1.00 58.81 102 SER A CA 1
ATOM 851 C C . SER A 1 102 ? 19.452 -19.883 -10.462 1.00 58.81 102 SER A C 1
ATOM 853 O O . SER A 1 102 ? 20.591 -19.939 -9.946 1.00 58.81 102 SER A O 1
#

pLDDT: mean 84.4, std 9.47, range [55.09, 97.06]

Solvent-accessible surface area (backbone atoms only — not comparable to full-atom values): 6442 Å² total; per-residue (Å²): 132,67,85,60,52,62,68,34,44,77,71,75,40,87,76,84,86,82,70,58,62,51,74,70,50,48,55,55,64,75,43,99,62,58,69,68,61,41,53,59,54,48,50,58,40,51,53,50,58,56,55,43,25,68,56,40,59,82,42,85,62,41,79,36,67,74,57,78,54,99,66,79,71,74,56,62,61,50,44,27,47,72,68,22,62,35,51,74,45,77,45,69,89,65,71,86,86,60,79,85,85,127